Protein AF-A0A841F5F5-F1 (afdb_monomer_lite)

Sequence (64 aa):
MKQLEKDGLVSREVFNEIPPKVEYSLTELGQSFVPVLKTMCDWGNRYAEMNGNPRDKRIQCDQG

Secondary structure (DSSP, 8-state):
-HHHHHTTSEEEEEE-SSS-EEEEEE-HHHHHHHHHHHHHHHHHHHHHHHTT--SS--------

pLDDT: mean 83.74, std 12.5, range [48.53, 94.75]

Structure (mmCIF, N/CA/C/O backbone):
data_AF-A0A841F5F5-F1
#
_entry.id   AF-A0A841F5F5-F1
#
loop_
_atom_site.group_PDB
_atom_site.id
_atom_site.type_symbol
_atom_site.label_atom_id
_atom_site.label_alt_id
_atom_site.label_comp_id
_atom_site.label_asym_id
_atom_site.label_entity_id
_atom_site.label_seq_id
_atom_site.pdbx_PDB_ins_code
_atom_site.Cartn_x
_atom_site.Cartn_y
_atom_site.Cartn_z
_atom_site.occupancy
_atom_site.B_iso_or_equiv
_atom_site.auth_seq_id
_atom_site.auth_comp_id
_atom_site.auth_asym_id
_atom_site.auth_atom_id
_atom_site.pdbx_PDB_model_num
ATOM 1 N N . MET A 1 1 ? -3.821 7.681 4.183 1.00 64.19 1 MET A N 1
ATOM 2 C CA . MET A 1 1 ? -4.376 6.553 4.959 1.00 64.19 1 MET A CA 1
ATOM 3 C C . MET A 1 1 ? -5.852 6.333 4.664 1.00 64.19 1 MET A C 1
ATOM 5 O O . MET A 1 1 ? -6.155 5.331 4.041 1.00 64.19 1 MET A O 1
ATOM 9 N N . LYS A 1 2 ? -6.722 7.324 4.918 1.00 81.12 2 LYS A N 1
ATOM 10 C CA . LYS A 1 2 ? -8.179 7.247 4.666 1.00 81.12 2 LYS A CA 1
ATOM 11 C C . LYS A 1 2 ? -8.606 6.690 3.297 1.00 81.12 2 LYS A C 1
ATOM 13 O O . LYS A 1 2 ? -9.620 6.013 3.213 1.00 81.12 2 LYS A O 1
ATOM 18 N N . GLN A 1 3 ? -7.851 6.970 2.232 1.00 84.31 3 GLN A N 1
ATOM 19 C CA . GLN A 1 3 ? -8.137 6.436 0.897 1.00 84.31 3 GLN A CA 1
ATOM 20 C C . GLN A 1 3 ? -7.858 4.924 0.802 1.00 84.31 3 GLN A C 1
ATOM 22 O O . GLN A 1 3 ? -8.713 4.191 0.338 1.00 84.31 3 GLN A O 1
ATOM 27 N N . LEU A 1 4 ? -6.733 4.440 1.340 1.00 85.81 4 LEU A N 1
ATOM 28 C CA . LEU A 1 4 ? -6.394 3.008 1.359 1.00 85.81 4 LEU A 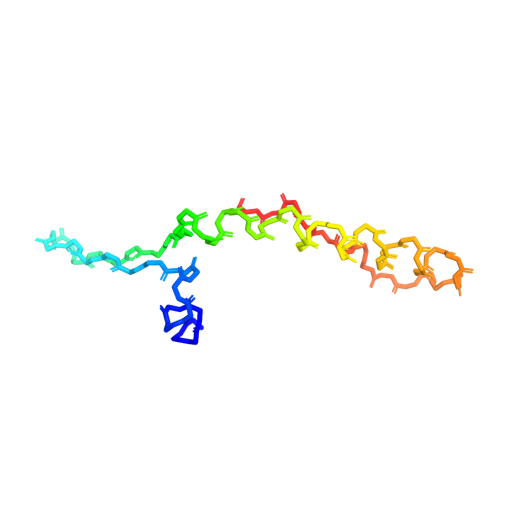CA 1
ATOM 29 C C . LEU A 1 4 ? -7.326 2.197 2.268 1.00 85.81 4 LEU A C 1
ATOM 31 O O . LEU A 1 4 ? -7.575 1.028 1.999 1.00 85.81 4 LEU A O 1
ATOM 35 N N . GLU A 1 5 ? -7.858 2.821 3.320 1.00 83.81 5 GLU A N 1
ATOM 36 C CA . GLU A 1 5 ? -8.923 2.231 4.139 1.00 83.81 5 GLU A CA 1
ATOM 37 C C . GLU A 1 5 ? -10.227 2.104 3.344 1.00 83.81 5 GLU A C 1
ATOM 39 O O . GLU A 1 5 ? -10.843 1.042 3.324 1.00 83.81 5 GLU A O 1
ATOM 44 N N . LYS A 1 6 ? -10.622 3.167 2.629 1.00 87.25 6 LYS A N 1
ATOM 45 C CA . LYS A 1 6 ? -11.812 3.165 1.767 1.00 87.25 6 LYS A CA 1
ATOM 46 C C . LYS A 1 6 ? -11.706 2.148 0.628 1.00 87.25 6 LYS A C 1
ATOM 48 O O . LYS A 1 6 ? -12.700 1.515 0.289 1.00 87.25 6 LYS A O 1
ATOM 53 N N . ASP A 1 7 ? -10.510 1.989 0.073 1.00 89.06 7 ASP A N 1
ATOM 54 C CA . ASP A 1 7 ? -10.216 1.047 -1.009 1.00 89.06 7 ASP A CA 1
ATOM 55 C C . ASP A 1 7 ? -9.990 -0.389 -0.486 1.00 89.06 7 ASP A C 1
ATOM 57 O O . ASP A 1 7 ? -9.729 -1.302 -1.265 1.00 89.06 7 ASP A O 1
ATOM 61 N N . GLY A 1 8 ? -10.102 -0.606 0.832 1.00 89.75 8 GLY A N 1
ATOM 62 C CA . GLY A 1 8 ? -10.035 -1.925 1.459 1.00 89.75 8 GLY A CA 1
ATOM 63 C C . GLY A 1 8 ? -8.635 -2.529 1.527 1.00 89.75 8 GLY A C 1
ATOM 64 O O . GLY A 1 8 ? -8.515 -3.726 1.764 1.00 89.75 8 GLY A O 1
ATOM 65 N N . LEU A 1 9 ? -7.579 -1.737 1.326 1.00 91.12 9 LEU A N 1
ATOM 66 C CA . LEU A 1 9 ? -6.178 -2.173 1.373 1.00 91.12 9 LEU A CA 1
ATOM 67 C C . LEU A 1 9 ? -5.592 -2.114 2.792 1.00 91.12 9 LEU A C 1
ATOM 69 O O . LEU A 1 9 ? -4.675 -2.866 3.115 1.00 91.12 9 LEU A O 1
ATOM 73 N N . VAL A 1 10 ? -6.116 -1.225 3.640 1.00 93.12 10 VAL A N 1
ATOM 74 C CA . VAL A 1 10 ? -5.669 -1.029 5.026 1.00 93.12 10 VAL A CA 1
ATOM 75 C C . VAL A 1 10 ? -6.859 -1.150 5.976 1.00 93.12 10 VAL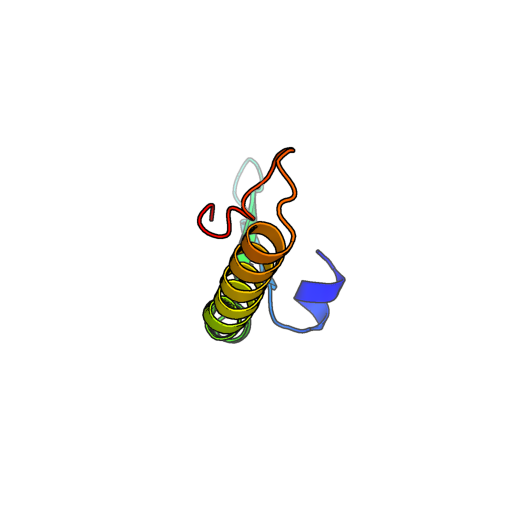 A C 1
ATOM 77 O O . VAL A 1 10 ? -7.888 -0.517 5.761 1.00 93.12 10 VAL A O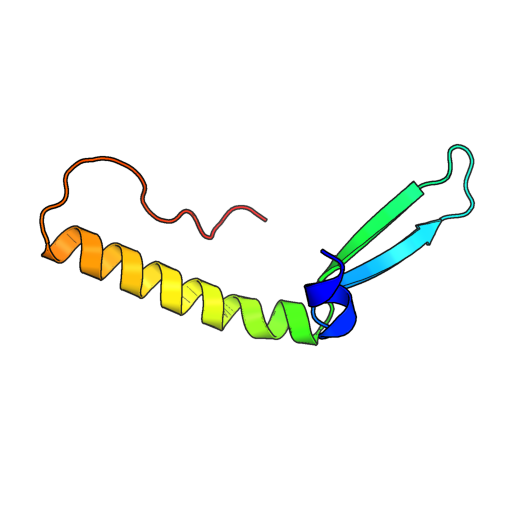 1
ATOM 80 N N . SER A 1 11 ? -6.718 -1.934 7.040 1.00 92.31 11 SER A N 1
ATOM 81 C CA . SER A 1 11 ? -7.666 -2.003 8.155 1.00 92.31 11 SER A CA 1
ATOM 82 C C . SER A 1 11 ? -7.209 -1.131 9.320 1.00 92.31 11 SER A C 1
ATOM 84 O O . SER A 1 11 ? -6.013 -0.936 9.535 1.00 92.31 11 SER A O 1
ATOM 86 N N . ARG A 1 12 ? -8.180 -0.620 10.084 1.00 93.38 12 ARG A N 1
ATOM 87 C CA . ARG A 1 12 ? -7.972 0.156 11.310 1.00 93.38 12 ARG A CA 1
ATOM 88 C C . ARG A 1 12 ? -8.663 -0.545 12.472 1.00 93.38 12 ARG A C 1
ATOM 90 O O . ARG A 1 12 ? -9.885 -0.686 12.449 1.00 93.38 12 ARG A O 1
ATOM 97 N N . GLU A 1 13 ? -7.904 -0.897 13.500 1.00 90.19 13 GLU A N 1
ATOM 98 C CA . GLU A 1 13 ? -8.420 -1.496 14.731 1.00 90.19 13 GLU A CA 1
ATOM 99 C C . GLU A 1 13 ? -8.184 -0.562 15.923 1.00 90.19 13 GLU A C 1
ATOM 101 O O . GLU A 1 13 ? -7.148 0.100 16.024 1.00 90.19 13 GLU A O 1
ATOM 106 N N . VAL A 1 14 ? -9.185 -0.451 16.801 1.00 90.19 14 VAL A N 1
ATOM 107 C CA . VAL A 1 14 ? -9.124 0.375 18.013 1.00 90.19 14 VAL A CA 1
ATOM 108 C C . VAL A 1 14 ? -9.204 -0.543 19.221 1.00 90.19 14 VAL A C 1
ATOM 110 O O . VAL A 1 14 ? -10.231 -1.180 19.450 1.00 90.19 14 VAL A O 1
ATOM 113 N N . PHE A 1 15 ? -8.137 -0.568 20.009 1.00 91.38 15 PHE A N 1
ATOM 114 C CA . PHE A 1 15 ? -8.061 -1.319 21.251 1.00 91.38 15 PHE A CA 1
ATOM 115 C C . PHE A 1 15 ? -8.455 -0.412 22.414 1.00 91.38 15 PHE A C 1
ATOM 117 O O . PHE A 1 15 ? -7.816 0.610 22.681 1.00 91.38 15 PHE A O 1
ATOM 124 N N . ASN A 1 16 ? -9.512 -0.802 23.124 1.00 88.06 16 ASN A N 1
ATOM 125 C CA . ASN A 1 16 ? -10.029 -0.086 24.292 1.00 88.06 16 ASN A CA 1
ATOM 126 C C . ASN A 1 16 ? -9.233 -0.424 25.567 1.00 88.06 16 ASN A C 1
ATOM 128 O O . ASN A 1 16 ? -9.813 -0.745 26.603 1.00 88.06 16 ASN A O 1
ATOM 132 N N . GLU A 1 17 ? -7.904 -0.397 25.481 1.00 87.75 17 GLU A N 1
ATOM 133 C CA . GLU A 1 17 ? -7.005 -0.518 26.632 1.00 87.75 17 GLU A CA 1
ATOM 134 C C . GLU A 1 17 ? -6.656 0.871 27.200 1.00 87.75 17 GLU A C 1
ATOM 136 O O . GLU A 1 17 ? -7.036 1.896 26.634 1.00 87.75 17 GLU A O 1
ATOM 141 N N . ILE A 1 18 ? -5.976 0.935 28.347 1.00 86.56 18 ILE A N 1
ATOM 142 C CA . ILE A 1 18 ? -5.444 2.195 28.884 1.00 86.56 18 ILE A CA 1
ATOM 143 C C . ILE A 1 18 ? -3.918 2.131 28.788 1.00 86.56 18 ILE A C 1
ATOM 145 O O . ILE A 1 18 ? -3.317 1.327 29.503 1.00 86.56 18 ILE A O 1
ATOM 149 N N . PRO A 1 19 ? -3.280 2.987 27.970 1.00 84.69 19 PRO A N 1
ATOM 150 C CA . PRO A 1 19 ? -3.868 4.004 27.086 1.00 84.69 19 PRO A CA 1
ATOM 151 C C . PRO A 1 19 ? -4.506 3.403 25.816 1.00 84.69 19 PRO A C 1
ATOM 153 O O . PRO A 1 19 ? -3.998 2.408 25.312 1.00 84.69 19 PRO A O 1
ATOM 156 N N . PRO A 1 20 ? -5.565 4.016 25.250 1.00 87.25 20 PRO A N 1
ATOM 157 C CA . PRO A 1 20 ? -6.213 3.482 24.054 1.00 87.25 20 PRO A CA 1
ATOM 158 C C . PRO A 1 20 ? -5.241 3.465 22.875 1.00 87.25 20 PRO A C 1
ATOM 160 O O . PRO A 1 20 ? -4.589 4.472 22.580 1.00 87.25 20 PRO A O 1
ATOM 163 N N . LYS A 1 21 ? -5.172 2.326 22.183 1.00 92.25 21 LYS A N 1
ATOM 164 C CA . LYS A 1 21 ? -4.254 2.093 21.066 1.00 92.25 21 LYS A CA 1
ATOM 165 C C . LYS A 1 21 ? -5.024 1.971 19.759 1.00 92.25 21 LYS A C 1
ATOM 167 O O . LYS A 1 21 ? -6.100 1.381 19.700 1.00 92.25 21 LYS A O 1
ATOM 172 N N . VAL A 1 22 ? -4.461 2.534 18.695 1.00 91.94 22 VAL A N 1
ATOM 173 C CA . VAL A 1 22 ? -4.972 2.371 17.332 1.00 91.94 22 VAL A CA 1
ATOM 174 C C . VAL A 1 22 ? -3.887 1.708 16.507 1.00 91.94 22 VAL A C 1
ATOM 176 O O . VAL A 1 22 ? -2.775 2.230 16.431 1.00 91.94 22 VAL A O 1
ATOM 179 N N . GLU A 1 23 ? -4.216 0.585 15.881 1.00 91.62 23 GLU A N 1
ATOM 180 C CA . GLU A 1 23 ? -3.321 -0.098 14.953 1.00 91.62 23 GLU A CA 1
ATOM 181 C C . GLU A 1 23 ? -3.880 -0.059 13.537 1.00 91.62 23 GLU A C 1
ATOM 183 O O . GLU A 1 23 ? -5.093 -0.076 13.310 1.00 91.62 23 GLU A O 1
ATOM 188 N N . TYR A 1 24 ? -2.959 -0.002 12.582 1.00 91.44 24 TYR A N 1
ATOM 189 C CA . TYR A 1 24 ? -3.262 -0.097 11.167 1.00 91.44 24 TYR A CA 1
ATOM 190 C C . TYR A 1 24 ? -2.476 -1.251 10.570 1.00 91.44 24 TYR A C 1
ATOM 192 O O . TYR A 1 24 ? -1.282 -1.396 10.831 1.00 91.44 24 TYR A O 1
ATOM 200 N N . SER A 1 25 ? -3.140 -2.042 9.741 1.00 91.94 25 SER A N 1
ATOM 201 C CA . SER A 1 25 ? -2.571 -3.241 9.132 1.00 91.94 25 SER A CA 1
ATOM 202 C C . SER A 1 25 ? -3.027 -3.376 7.684 1.00 91.94 25 SER A C 1
ATOM 204 O O . SER A 1 25 ? -4.046 -2.810 7.287 1.00 91.94 25 SER A O 1
ATOM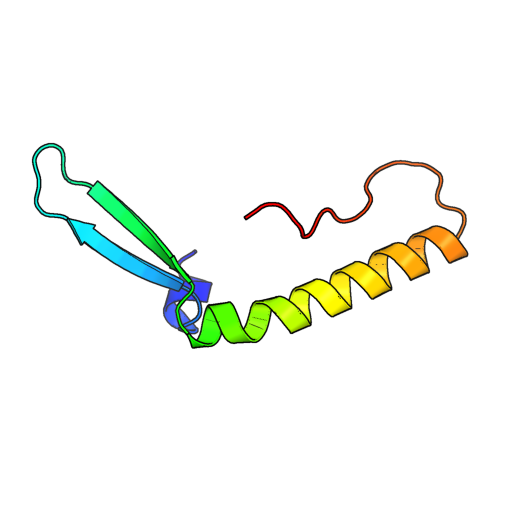 206 N N . LEU A 1 26 ? -2.261 -4.102 6.867 1.00 94.12 26 LEU A N 1
ATOM 207 C CA . LEU A 1 26 ? -2.713 -4.478 5.529 1.00 94.12 26 LEU A CA 1
ATOM 208 C C . LEU A 1 26 ? -3.790 -5.555 5.645 1.00 94.12 26 LEU A C 1
ATOM 210 O O . LEU A 1 26 ? -3.594 -6.562 6.328 1.00 94.12 26 LEU A O 1
ATOM 214 N N . THR A 1 27 ? -4.887 -5.366 4.919 1.00 94.38 27 THR A N 1
ATOM 215 C CA . THR A 1 27 ? -5.891 -6.416 4.714 1.00 94.38 27 THR A CA 1
ATOM 216 C C . THR A 1 27 ? -5.324 -7.521 3.818 1.00 94.38 27 THR A C 1
ATOM 218 O O . THR A 1 27 ? -4.273 -7.348 3.198 1.00 94.38 27 THR A O 1
ATOM 221 N N . GLU A 1 28 ? -6.034 -8.639 3.664 1.00 94.62 28 GLU A N 1
ATOM 222 C CA . GLU A 1 28 ? -5.662 -9.673 2.684 1.00 94.62 28 GLU A CA 1
ATOM 223 C C . GLU A 1 28 ? -5.531 -9.098 1.263 1.00 94.62 28 GLU A C 1
ATOM 225 O O . GLU A 1 28 ? -4.578 -9.405 0.545 1.00 94.62 28 GLU A O 1
ATOM 230 N N . LEU A 1 29 ? -6.436 -8.186 0.885 1.00 94.06 29 LEU A N 1
ATOM 231 C CA . LEU A 1 29 ? -6.363 -7.471 -0.388 1.00 94.06 29 LEU A CA 1
ATOM 232 C C . LEU A 1 29 ? -5.096 -6.605 -0.463 1.00 94.06 29 LEU A C 1
ATOM 234 O O . LEU A 1 29 ? -4.373 -6.661 -1.457 1.00 94.06 29 LEU A O 1
ATOM 238 N N . GLY A 1 30 ? -4.789 -5.855 0.599 1.00 93.06 30 GLY A N 1
ATOM 239 C CA . GLY A 1 30 ? -3.569 -5.053 0.701 1.00 93.06 30 GLY A CA 1
ATOM 240 C C . GLY A 1 30 ? -2.293 -5.884 0.568 1.00 93.06 30 GLY A C 1
ATOM 241 O O . GLY A 1 30 ? -1.394 -5.519 -0.188 1.00 93.06 30 GLY A O 1
ATOM 242 N N . GLN A 1 31 ? -2.236 -7.036 1.238 1.00 94.75 31 GLN A N 1
ATOM 243 C CA . GLN A 1 31 ? -1.117 -7.976 1.153 1.00 94.75 31 GLN A CA 1
ATOM 244 C C . GLN A 1 31 ? -0.977 -8.563 -0.256 1.00 94.75 31 GLN A C 1
ATOM 246 O O . GLN A 1 31 ? 0.133 -8.635 -0.781 1.00 94.75 31 GLN A O 1
ATOM 251 N N . SER A 1 32 ? -2.093 -8.905 -0.912 1.00 94.56 32 SER A N 1
ATOM 252 C CA . SER A 1 32 ? -2.084 -9.410 -2.293 1.00 94.56 32 SER A CA 1
ATOM 253 C C . SER A 1 32 ? -1.533 -8.401 -3.310 1.00 94.56 32 SER A C 1
ATOM 255 O O . SER A 1 32 ? -1.068 -8.791 -4.381 1.00 94.56 32 SER A O 1
ATOM 257 N N . PHE A 1 33 ? -1.544 -7.107 -2.973 1.00 93.50 33 PHE A N 1
ATOM 258 C CA . PHE A 1 33 ? -1.051 -6.034 -3.831 1.00 93.50 33 PHE A CA 1
ATOM 259 C C . PHE A 1 33 ? 0.451 -5.749 -3.660 1.00 93.50 33 PHE A C 1
ATOM 261 O O . PHE A 1 33 ? 1.082 -5.171 -4.548 1.00 93.50 33 PHE A O 1
ATOM 268 N N . VAL A 1 34 ? 1.066 -6.208 -2.566 1.00 91.88 34 VAL A N 1
ATOM 269 C CA . VAL A 1 34 ? 2.506 -6.034 -2.295 1.00 91.88 34 VAL A CA 1
ATOM 270 C C . VAL A 1 34 ? 3.401 -6.533 -3.446 1.00 91.88 34 VAL A C 1
ATOM 272 O O . VAL A 1 34 ? 4.310 -5.797 -3.841 1.00 91.88 34 VAL A O 1
ATOM 275 N N . PRO A 1 35 ? 3.167 -7.712 -4.064 1.00 92.75 35 PRO A N 1
ATOM 276 C CA . PRO A 1 35 ? 3.972 -8.172 -5.199 1.00 92.75 35 PRO A CA 1
ATOM 277 C C . PRO A 1 35 ? 3.905 -7.245 -6.424 1.00 92.75 35 PRO A C 1
ATOM 279 O O . PRO A 1 35 ? 4.888 -7.121 -7.159 1.00 92.75 35 PRO A O 1
ATOM 282 N N . VAL A 1 36 ? 2.769 -6.570 -6.641 1.00 93.38 36 VAL A N 1
ATOM 283 C CA . VAL A 1 36 ? 2.600 -5.606 -7.742 1.00 93.38 36 VAL A CA 1
ATOM 284 C C . VAL A 1 36 ? 3.475 -4.383 -7.496 1.00 93.38 36 VAL A C 1
ATOM 286 O O . VAL A 1 36 ? 4.247 -3.994 -8.373 1.00 93.38 36 VAL A O 1
ATOM 289 N N . LEU A 1 37 ? 3.423 -3.832 -6.280 1.00 90.38 37 LEU A N 1
ATOM 290 C CA . LEU A 1 37 ? 4.278 -2.716 -5.873 1.00 90.38 37 LEU A CA 1
ATOM 291 C C . LEU A 1 37 ? 5.760 -3.078 -6.011 1.00 90.38 37 LEU A C 1
ATOM 293 O O . LEU A 1 37 ? 6.523 -2.313 -6.596 1.00 90.38 37 LEU A O 1
ATOM 297 N N . LYS A 1 38 ? 6.150 -4.282 -5.577 1.00 90.56 38 LYS A N 1
ATOM 298 C CA . LYS A 1 38 ? 7.522 -4.781 -5.734 1.00 90.56 38 LYS A CA 1
ATOM 299 C C . LYS A 1 38 ? 7.954 -4.834 -7.201 1.00 90.56 38 LYS A C 1
ATOM 301 O O . LYS A 1 38 ? 9.039 -4.375 -7.538 1.00 90.56 38 LYS A O 1
ATOM 306 N N . THR A 1 39 ? 7.085 -5.322 -8.082 1.00 92.19 39 THR A N 1
ATOM 307 C CA . THR A 1 39 ? 7.368 -5.392 -9.524 1.00 92.19 39 THR A CA 1
ATOM 308 C C . THR A 1 39 ? 7.581 -4.001 -10.127 1.00 92.19 39 THR A C 1
ATOM 310 O O . THR A 1 39 ? 8.499 -3.802 -10.924 1.00 92.19 39 THR A O 1
ATOM 313 N N . MET A 1 40 ? 6.772 -3.017 -9.724 1.00 90.81 40 MET A N 1
ATOM 314 C CA . MET A 1 40 ? 6.944 -1.625 -10.152 1.00 90.81 40 MET A CA 1
ATOM 315 C C . MET A 1 40 ? 8.270 -1.037 -9.657 1.00 90.81 40 MET A C 1
ATOM 317 O O . MET A 1 40 ? 8.943 -0.330 -10.408 1.00 90.81 40 MET A O 1
ATOM 321 N N . CYS A 1 41 ? 8.673 -1.360 -8.426 1.00 88.56 41 CYS A N 1
ATOM 322 C CA . CYS A 1 41 ? 9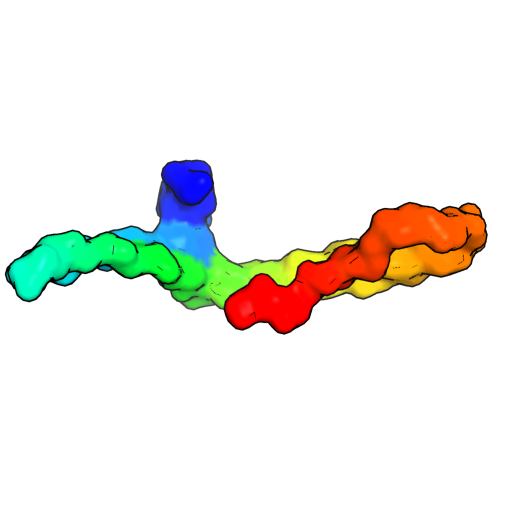.963 -0.950 -7.879 1.00 88.56 41 CYS A CA 1
ATOM 323 C C . CYS A 1 41 ? 11.140 -1.554 -8.644 1.00 88.56 41 CYS A C 1
ATOM 325 O O . CYS A 1 41 ? 12.061 -0.831 -9.021 1.00 88.56 41 CYS A O 1
ATOM 327 N N . ASP A 1 42 ? 11.101 -2.862 -8.903 1.00 89.44 42 ASP A N 1
ATOM 328 C CA . ASP A 1 42 ? 12.149 -3.572 -9.636 1.00 89.44 42 ASP A CA 1
ATOM 329 C C . ASP A 1 42 ? 12.321 -2.990 -11.041 1.00 89.44 42 ASP A C 1
ATOM 331 O O . ASP A 1 42 ? 13.441 -2.749 -11.496 1.00 89.44 42 ASP A O 1
ATOM 335 N N . TRP A 1 43 ? 11.206 -2.707 -11.719 1.00 91.25 43 TRP A N 1
ATOM 336 C CA . TRP A 1 43 ? 11.229 -2.028 -13.007 1.00 91.25 43 TRP A CA 1
ATOM 337 C C . TRP A 1 43 ? 11.823 -0.617 -12.904 1.00 91.25 43 TRP A C 1
ATOM 339 O O . TRP A 1 43 ? 12.695 -0.269 -13.700 1.00 91.25 43 TRP A O 1
ATOM 349 N N . GLY A 1 44 ? 11.400 0.177 -11.915 1.00 88.56 44 GLY A N 1
ATOM 350 C CA . GLY A 1 44 ? 11.893 1.541 -11.710 1.00 88.56 44 GLY A CA 1
ATOM 351 C C . GLY A 1 44 ? 13.399 1.589 -11.445 1.00 88.56 44 GLY A C 1
ATOM 352 O O . GLY A 1 44 ? 14.100 2.419 -12.023 1.00 88.56 44 GLY A O 1
ATOM 353 N N . ASN A 1 45 ? 13.910 0.650 -10.644 1.00 87.75 45 ASN A N 1
ATOM 354 C CA . ASN A 1 45 ? 15.339 0.498 -10.376 1.00 87.75 45 ASN A CA 1
ATOM 355 C C . ASN A 1 45 ? 16.117 0.155 -11.656 1.00 87.75 45 ASN A C 1
ATOM 357 O O . ASN A 1 45 ? 17.087 0.838 -11.978 1.00 87.75 45 ASN A O 1
ATOM 361 N N . ARG A 1 46 ? 15.646 -0.823 -12.446 1.00 88.25 46 ARG A N 1
ATOM 362 C CA . ARG A 1 46 ? 16.267 -1.174 -13.739 1.00 88.25 46 ARG A CA 1
ATOM 363 C C . ARG A 1 46 ? 16.267 -0.001 -14.715 1.00 88.25 46 ARG A C 1
ATOM 365 O O . ARG A 1 46 ? 17.264 0.257 -15.381 1.00 88.25 46 ARG A O 1
ATOM 372 N N . TYR A 1 47 ? 15.156 0.726 -14.796 1.00 89.19 47 TYR A N 1
ATOM 373 C CA . TYR A 1 47 ? 15.052 1.903 -15.652 1.00 89.19 47 TYR A CA 1
ATOM 374 C C . TYR A 1 47 ? 16.044 2.998 -15.231 1.00 89.19 47 TYR A C 1
ATOM 376 O O . TYR A 1 47 ? 16.690 3.608 -16.084 1.00 89.19 47 TYR A O 1
ATOM 384 N N . ALA A 1 48 ? 16.202 3.239 -13.927 1.00 85.81 48 ALA A N 1
ATOM 385 C CA . ALA A 1 48 ? 17.161 4.211 -13.411 1.00 85.81 48 ALA A CA 1
ATOM 386 C C . ALA A 1 48 ? 18.617 3.819 -13.728 1.00 85.81 48 ALA A C 1
ATOM 388 O O . ALA A 1 48 ? 19.397 4.676 -14.146 1.00 85.81 48 ALA A O 1
ATOM 389 N N . GLU A 1 49 ? 18.955 2.530 -13.599 1.00 85.06 49 GLU A N 1
ATOM 390 C CA . GLU A 1 49 ? 20.264 1.975 -13.973 1.00 85.06 49 GLU A CA 1
ATOM 391 C C . GLU A 1 49 ? 20.561 2.169 -15.467 1.00 85.06 49 GLU A C 1
ATOM 393 O O . GLU A 1 49 ? 21.633 2.656 -15.827 1.00 85.06 49 GLU A O 1
ATOM 398 N N . MET A 1 50 ? 19.594 1.864 -16.342 1.00 86.81 50 MET A N 1
ATOM 399 C CA . MET A 1 50 ? 19.740 2.018 -17.797 1.00 86.81 50 MET A CA 1
ATOM 400 C C . MET A 1 50 ? 20.002 3.465 -18.230 1.00 86.81 50 MET A C 1
ATOM 402 O O . MET A 1 50 ? 20.712 3.695 -19.204 1.00 86.81 50 MET A O 1
ATOM 406 N N . ASN A 1 51 ? 19.437 4.442 -17.519 1.00 86.19 51 ASN A N 1
ATOM 407 C CA . ASN A 1 51 ? 19.566 5.860 -17.861 1.00 86.19 51 ASN A CA 1
ATOM 408 C C . ASN A 1 51 ? 20.769 6.543 -17.190 1.00 86.19 51 ASN A C 1
ATOM 410 O O . ASN A 1 51 ? 20.899 7.765 -17.263 1.00 86.19 51 ASN A O 1
ATOM 414 N N . GLY A 1 52 ? 21.651 5.775 -16.538 1.00 71.19 52 GLY A N 1
ATOM 415 C CA . GLY A 1 52 ? 22.912 6.272 -15.991 1.00 71.19 52 GLY A CA 1
ATOM 416 C C . GLY A 1 52 ? 22.747 7.357 -14.927 1.00 71.19 52 GLY A C 1
ATOM 417 O O . GLY A 1 52 ? 23.649 8.176 -14.771 1.00 71.19 52 GLY A O 1
ATOM 418 N N . ASN A 1 53 ? 21.611 7.400 -14.218 1.00 69.56 53 ASN A N 1
ATOM 419 C CA . ASN A 1 53 ? 21.356 8.420 -13.205 1.00 69.56 53 ASN A CA 1
ATOM 420 C C . ASN A 1 53 ? 22.148 8.093 -11.919 1.00 69.56 53 ASN A C 1
ATOM 422 O O . ASN A 1 53 ? 21.762 7.177 -11.192 1.00 69.56 53 ASN A O 1
ATOM 426 N N . PRO A 1 54 ? 23.250 8.808 -11.601 1.00 57.78 54 PRO A N 1
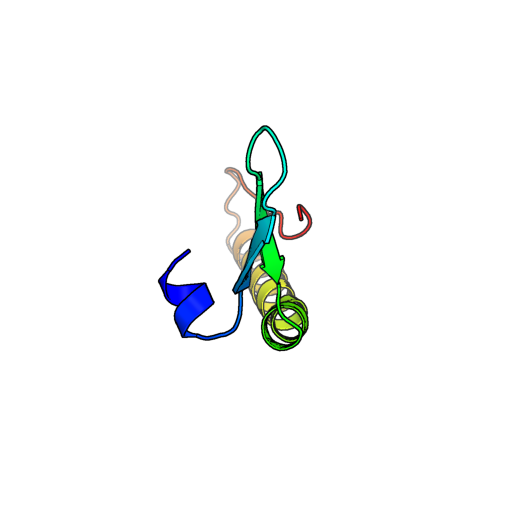ATOM 427 C CA . PRO A 1 54 ? 24.170 8.410 -10.535 1.00 57.78 54 PRO A CA 1
ATOM 428 C C . PRO A 1 54 ? 23.753 8.926 -9.152 1.00 57.78 54 PRO A C 1
ATOM 430 O O . PRO A 1 54 ? 24.452 8.671 -8.171 1.00 57.78 54 PRO A O 1
ATOM 433 N N . ARG A 1 55 ? 22.666 9.703 -9.044 1.00 57.25 55 ARG A N 1
ATOM 434 C CA . ARG A 1 55 ? 22.251 10.324 -7.782 1.00 57.25 55 ARG A CA 1
ATOM 435 C C . ARG A 1 55 ? 20.984 9.680 -7.236 1.00 57.25 55 ARG A C 1
ATOM 437 O O . ARG A 1 55 ? 19.879 10.062 -7.586 1.00 57.25 55 ARG A O 1
ATOM 444 N N . ASP A 1 56 ? 21.232 8.750 -6.321 1.00 60.78 56 ASP A N 1
ATOM 445 C CA . ASP A 1 56 ? 20.496 8.588 -5.068 1.00 60.78 56 ASP A CA 1
ATOM 446 C C . ASP A 1 56 ? 18.988 8.294 -5.167 1.00 60.78 56 ASP A C 1
ATOM 448 O O . ASP A 1 56 ? 18.146 9.189 -5.226 1.00 60.78 56 ASP A O 1
ATOM 452 N N . LYS A 1 57 ? 18.692 6.990 -5.124 1.00 58.16 57 LYS A N 1
ATOM 453 C CA . LYS A 1 57 ? 17.727 6.290 -4.251 1.00 58.16 57 LYS A CA 1
ATOM 454 C C . LYS A 1 57 ? 17.211 5.085 -5.024 1.00 58.16 57 LYS A C 1
ATOM 456 O O . LYS A 1 57 ? 16.210 5.180 -5.729 1.00 58.16 57 LYS A O 1
ATOM 461 N N . ARG A 1 58 ? 17.887 3.934 -4.884 1.00 60.09 58 ARG A N 1
ATOM 462 C CA . ARG A 1 58 ? 17.223 2.650 -5.166 1.00 60.09 58 ARG A CA 1
ATOM 463 C C . ARG A 1 58 ? 15.894 2.707 -4.427 1.00 60.09 58 ARG A C 1
ATOM 465 O O . ARG A 1 58 ? 15.898 3.037 -3.239 1.00 60.09 58 ARG A O 1
ATOM 472 N N . ILE A 1 59 ? 14.788 2.471 -5.122 1.00 67.50 59 ILE A N 1
ATOM 473 C CA . ILE A 1 59 ? 13.488 2.402 -4.470 1.00 67.50 59 ILE A CA 1
ATOM 474 C C . ILE A 1 59 ? 13.590 1.202 -3.522 1.00 67.50 59 ILE A C 1
ATOM 476 O O . ILE A 1 59 ? 13.585 0.058 -3.975 1.00 67.50 59 ILE A O 1
ATOM 480 N N . GLN A 1 60 ? 13.824 1.475 -2.234 1.00 67.25 60 GLN A N 1
ATOM 481 C CA . GLN A 1 60 ? 13.815 0.474 -1.174 1.00 67.25 60 GLN A CA 1
ATOM 482 C C . GLN A 1 60 ? 12.355 0.112 -0.956 1.00 67.25 60 GLN A C 1
ATOM 484 O O . GLN A 1 60 ? 11.594 0.883 -0.377 1.00 67.25 60 GLN A O 1
ATOM 489 N N . CYS A 1 61 ? 11.966 -1.042 -1.482 1.00 67.00 61 CYS A N 1
ATOM 490 C CA . CYS A 1 61 ? 10.609 -1.577 -1.381 1.00 67.00 61 CYS A CA 1
ATOM 491 C C . CYS A 1 61 ? 10.529 -2.720 -0.365 1.00 67.00 61 CYS A C 1
ATOM 493 O O . CYS A 1 61 ? 9.594 -3.514 -0.371 1.00 67.00 61 CYS A O 1
ATOM 495 N N . ASP A 1 62 ? 11.537 -2.779 0.501 1.00 62.34 62 ASP A N 1
ATOM 496 C CA . ASP A 1 62 ? 11.851 -3.851 1.431 1.00 62.34 62 ASP A CA 1
ATOM 497 C C . ASP A 1 62 ? 11.804 -3.393 2.904 1.00 62.34 62 ASP A C 1
ATOM 499 O O . ASP A 1 62 ? 12.213 -4.140 3.786 1.00 62.34 62 ASP A O 1
ATOM 503 N N . GLN A 1 63 ? 11.249 -2.209 3.199 1.00 49.50 63 GLN A N 1
ATOM 504 C CA . GLN A 1 63 ? 10.950 -1.788 4.576 1.00 49.50 63 GLN A CA 1
ATOM 505 C C . GLN A 1 63 ? 9.441 -1.715 4.812 1.00 49.50 63 GLN A C 1
ATOM 507 O O . GLN A 1 63 ? 8.803 -0.687 4.580 1.00 49.50 63 GLN A O 1
ATOM 512 N N . GLY A 1 64 ? 8.896 -2.854 5.238 1.00 48.53 64 GLY A N 1
ATOM 513 C CA . GLY A 1 64 ? 7.695 -2.928 6.068 1.00 48.53 64 GLY A CA 1
ATOM 514 C C . GLY A 1 64 ? 8.101 -3.073 7.525 1.00 48.53 64 GLY A C 1
ATOM 515 O O . GLY A 1 64 ? 9.122 -3.756 7.767 1.00 48.53 64 GLY A O 1
#

Radius of gyration: 16.76 Å; chains: 1; bounding box: 36×20×47 Å

Foldseek 3Di:
DVVCVVVQQKDWDWDPDVVIDIDIDGDPVVVVCLVVVVVVLVVVQVVCVVVVPPDDDSPCSPDD